Protein AF-A0AAU5UQP4-F1 (afdb_monomer_lite)

Radius of gyration: 21.94 Å; chains: 1; bounding box: 80×23×49 Å

pLDDT: mean 92.31, std 11.78, range [53.69, 98.81]

Secondary structure (DSSP, 8-state):
-HHHHHHHHHHHHHHTT---STT----HHHHHHHHIIIIIHHHHHHHHHHHHTTS--TTHHHHHHHHHHHHHHHHHHHHHHHH-GGGHHHHHHHHHHHHHHHHHHHHHHT---------------

Foldseek 3Di:
DLVVCQVVVVVVVVVVPDDDDPPDPGDPSVVVCCCCLPPVQLVVLVVQLVVQVVLPQVCSNVLSVVLNVLSVVLVVLVVVCVVPVVSVVVNVVSVVVSVVSVVVSVVSSVDDPPPPPDPDPPDDD

Structure (mmCIF, N/CA/C/O backbone):
data_AF-A0AAU5UQP4-F1
#
_entry.id   AF-A0AAU5UQP4-F1
#
loop_
_atom_site.group_PDB
_atom_site.id
_atom_site.type_symbol
_atom_site.label_atom_id
_atom_site.label_alt_id
_atom_site.label_comp_id
_atom_site.label_asym_id
_atom_site.label_entity_id
_atom_site.label_seq_id
_atom_site.pdbx_PDB_ins_code
_atom_site.Cartn_x
_atom_site.Cartn_y
_atom_site.Cartn_z
_atom_site.occupancy
_atom_site.B_iso_or_equiv
_atom_site.auth_seq_id
_atom_site.auth_comp_id
_atom_site.auth_asym_id
_atom_site.auth_atom_id
_atom_site.pdbx_PDB_model_num
ATOM 1 N N . MET A 1 1 ? -4.925 3.221 -10.406 1.00 78.94 1 MET A N 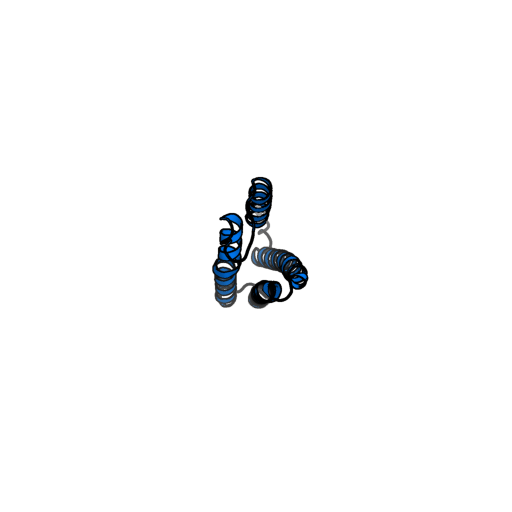1
ATOM 2 C CA . MET A 1 1 ? -4.656 4.212 -11.470 1.00 78.94 1 MET A CA 1
ATOM 3 C C . MET A 1 1 ? -3.167 4.532 -11.590 1.00 78.94 1 MET A C 1
ATOM 5 O O . MET A 1 1 ? -2.631 4.269 -12.652 1.00 78.94 1 MET A O 1
ATOM 9 N N . ALA A 1 2 ? -2.475 4.974 -10.527 1.00 94.44 2 ALA A N 1
ATOM 10 C CA . ALA A 1 2 ? -1.035 5.301 -10.574 1.00 94.44 2 ALA A CA 1
ATOM 11 C C . ALA A 1 2 ? -0.127 4.187 -11.145 1.00 94.44 2 ALA A C 1
ATOM 13 O O . ALA A 1 2 ? 0.729 4.474 -11.969 1.00 94.44 2 ALA A O 1
ATOM 14 N N . ILE A 1 3 ? -0.365 2.919 -10.778 1.00 94.69 3 ILE A N 1
ATOM 15 C CA . ILE A 1 3 ? 0.403 1.764 -11.293 1.00 94.69 3 ILE A CA 1
ATOM 16 C C . ILE A 1 3 ? 0.264 1.630 -12.816 1.00 94.69 3 ILE A C 1
ATOM 18 O O . ILE A 1 3 ? 1.258 1.498 -13.519 1.00 94.69 3 ILE A O 1
ATOM 22 N N . ALA A 1 4 ? -0.971 1.691 -13.328 1.00 97.06 4 ALA A N 1
ATOM 23 C CA . ALA A 1 4 ? -1.235 1.560 -14.759 1.00 97.06 4 ALA A CA 1
ATOM 24 C C . ALA A 1 4 ? -0.600 2.712 -15.542 1.00 97.06 4 ALA A C 1
ATOM 26 O O . ALA A 1 4 ? 0.085 2.473 -16.526 1.00 97.06 4 ALA A O 1
ATOM 27 N N . VAL A 1 5 ? -0.765 3.949 -15.065 1.00 97.38 5 VAL A N 1
ATOM 28 C CA . VAL A 1 5 ? -0.070 5.110 -15.634 1.00 97.38 5 VAL A CA 1
ATOM 29 C C . VAL A 1 5 ? 1.440 4.873 -15.648 1.00 97.38 5 VAL A C 1
ATOM 31 O O . VAL A 1 5 ? 2.065 5.084 -16.683 1.00 97.38 5 VAL A O 1
ATOM 34 N N . GLY A 1 6 ? 2.009 4.416 -14.529 1.00 97.06 6 GLY A N 1
ATOM 35 C CA . GLY A 1 6 ? 3.434 4.128 -14.402 1.00 97.06 6 GLY A CA 1
ATOM 36 C C . GLY A 1 6 ? 3.933 3.185 -15.490 1.00 97.06 6 GLY A C 1
ATOM 37 O O . GLY A 1 6 ? 4.880 3.510 -16.206 1.00 97.06 6 GLY A O 1
ATOM 38 N N . TRP A 1 7 ? 3.231 2.070 -15.683 1.00 96.44 7 TRP A N 1
ATOM 39 C CA . TRP A 1 7 ? 3.622 1.074 -16.674 1.00 96.44 7 TRP A CA 1
ATOM 40 C C . TRP A 1 7 ? 3.340 1.449 -18.119 1.00 96.44 7 TRP A C 1
ATOM 42 O O . TRP A 1 7 ? 4.232 1.300 -18.947 1.00 96.44 7 TRP A O 1
ATOM 52 N N . PHE A 1 8 ? 2.178 2.010 -18.442 1.00 97.88 8 PHE A N 1
ATOM 53 C CA . PHE A 1 8 ? 1.918 2.440 -19.817 1.00 97.88 8 PHE A CA 1
ATOM 54 C C . PHE A 1 8 ? 2.817 3.607 -20.250 1.00 97.88 8 PHE A C 1
ATOM 56 O O . PHE A 1 8 ? 3.200 3.667 -21.413 1.00 97.88 8 PHE A O 1
ATOM 63 N N . THR A 1 9 ? 3.213 4.486 -19.323 1.00 97.12 9 THR A N 1
ATOM 64 C CA . THR A 1 9 ? 4.197 5.543 -19.613 1.00 97.12 9 THR A CA 1
ATOM 65 C C . THR A 1 9 ? 5.574 4.944 -19.882 1.00 97.12 9 THR A C 1
ATOM 67 O O . THR A 1 9 ? 6.181 5.267 -20.893 1.00 97.12 9 THR A O 1
ATOM 70 N N . ALA A 1 10 ? 6.042 4.026 -19.030 1.00 96.75 10 ALA A N 1
ATOM 71 C CA . ALA A 1 10 ? 7.342 3.386 -19.218 1.00 96.75 10 ALA A CA 1
ATOM 72 C C . ALA A 1 10 ? 7.418 2.575 -20.518 1.00 96.75 10 ALA A C 1
ATOM 74 O O . ALA A 1 10 ? 8.426 2.639 -21.208 1.00 96.75 10 ALA A O 1
ATOM 75 N N . LEU A 1 11 ? 6.351 1.848 -20.868 1.00 97.50 11 LEU A N 1
ATOM 76 C CA . LEU A 1 11 ? 6.270 1.113 -22.132 1.00 97.50 11 LEU A CA 1
ATOM 77 C C . LEU A 1 11 ? 6.342 2.063 -23.332 1.00 97.50 11 LEU A C 1
ATOM 79 O O . LEU A 1 11 ? 7.157 1.839 -24.217 1.00 97.50 11 LEU A O 1
ATOM 83 N N . LYS A 1 12 ? 5.568 3.158 -23.317 1.00 97.19 12 LYS A N 1
ATOM 84 C CA . LYS A 1 12 ? 5.632 4.185 -24.365 1.00 97.19 12 LYS A CA 1
ATOM 85 C C . LYS A 1 12 ? 7.036 4.781 -24.482 1.00 97.19 12 LYS A C 1
ATOM 87 O O . LYS A 1 12 ? 7.541 4.945 -25.581 1.00 97.19 12 LYS A O 1
ATOM 92 N N . ASP A 1 13 ? 7.661 5.124 -23.360 1.00 96.44 13 ASP A N 1
ATOM 93 C CA . ASP A 1 13 ? 8.989 5.736 -23.379 1.00 96.44 13 ASP A CA 1
ATOM 94 C C . ASP A 1 13 ? 10.047 4.758 -23.911 1.00 96.44 13 ASP A C 1
ATOM 96 O O . ASP A 1 13 ? 10.930 5.172 -24.657 1.00 96.44 13 ASP A O 1
ATOM 100 N N . VAL A 1 14 ? 9.939 3.464 -23.585 1.00 97.38 14 VAL A N 1
ATOM 101 C CA . VAL A 1 14 ? 10.790 2.406 -24.156 1.00 97.38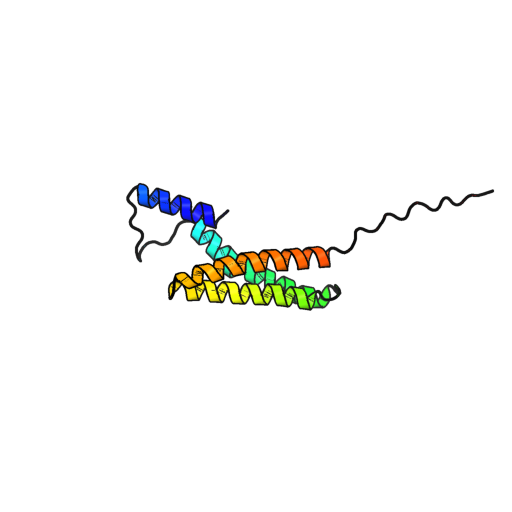 14 VAL A CA 1
ATOM 102 C C . VAL A 1 14 ? 10.560 2.258 -25.661 1.00 97.38 14 VAL A C 1
ATOM 104 O O . VAL A 1 14 ? 11.535 2.181 -26.408 1.00 97.38 14 VAL A O 1
ATOM 107 N N . ASP A 1 15 ? 9.305 2.275 -26.115 1.00 98.06 15 ASP A N 1
ATOM 108 C CA . ASP A 1 15 ? 8.965 2.248 -27.544 1.00 98.06 15 ASP A CA 1
ATOM 109 C C . ASP A 1 15 ? 9.526 3.478 -28.290 1.00 98.06 15 ASP A C 1
ATOM 111 O O . ASP A 1 15 ? 9.953 3.364 -29.439 1.00 98.06 15 ASP A O 1
ATOM 115 N N . ASP A 1 16 ? 9.609 4.631 -27.618 1.00 97.69 16 ASP A N 1
ATOM 116 C CA . ASP A 1 16 ? 10.209 5.872 -28.131 1.00 97.69 16 ASP A CA 1
ATOM 117 C C . ASP A 1 16 ? 11.756 5.892 -28.041 1.00 97.69 16 ASP A C 1
ATOM 119 O O . ASP A 1 16 ? 12.395 6.875 -28.427 1.00 97.69 16 ASP A O 1
ATOM 123 N N . GLY A 1 17 ? 12.383 4.813 -27.554 1.00 96.75 17 GLY A N 1
ATOM 124 C CA . GLY A 1 17 ? 13.838 4.630 -27.525 1.00 96.75 17 GLY A CA 1
ATOM 125 C C . GLY A 1 17 ? 14.513 4.866 -26.170 1.00 96.75 17 GLY A C 1
ATOM 126 O O . GLY A 1 17 ? 15.745 4.848 -26.100 1.00 96.75 17 GLY A O 1
ATOM 127 N N . LEU A 1 18 ? 13.757 5.071 -25.085 1.00 96.31 18 LEU A N 1
ATOM 128 C CA . LEU A 1 18 ? 14.315 5.116 -23.732 1.00 96.31 18 LEU A CA 1
ATOM 129 C C . LEU A 1 18 ? 14.877 3.743 -23.336 1.00 96.31 18 LEU A C 1
ATOM 131 O O . LEU A 1 18 ? 14.207 2.717 -23.437 1.00 96.31 18 LEU A O 1
ATOM 135 N N . VAL A 1 19 ? 16.085 3.735 -22.777 1.00 95.50 19 VAL A N 1
ATOM 136 C CA . VAL A 1 19 ? 16.656 2.552 -22.124 1.00 95.50 19 VAL A CA 1
ATOM 137 C C . VAL A 1 19 ? 16.418 2.657 -20.619 1.00 95.50 19 VAL A C 1
ATOM 139 O O . VAL A 1 19 ? 16.915 3.578 -19.974 1.00 95.50 19 VAL A O 1
ATOM 142 N N . ILE A 1 20 ? 15.665 1.711 -20.050 1.00 94.06 20 ILE A N 1
ATOM 143 C CA . ILE A 1 20 ? 15.483 1.605 -18.596 1.00 94.06 20 ILE A CA 1
ATOM 144 C C . ILE A 1 20 ? 16.681 0.858 -18.008 1.00 94.06 20 ILE A C 1
ATOM 146 O O . ILE A 1 20 ? 16.817 -0.355 -18.168 1.00 94.06 20 ILE A O 1
ATOM 150 N N . ASP A 1 21 ? 17.543 1.593 -17.312 1.00 93.75 21 ASP A N 1
ATOM 151 C CA . ASP A 1 21 ? 18.700 1.064 -16.597 1.00 93.75 21 ASP A CA 1
ATOM 152 C C . ASP A 1 21 ? 18.779 1.621 -15.163 1.00 93.75 21 ASP A C 1
ATOM 154 O O . ASP A 1 21 ? 17.827 2.204 -14.643 1.00 93.75 21 ASP A O 1
ATOM 158 N N . LYS A 1 22 ? 19.921 1.436 -14.492 1.00 90.81 22 LYS A N 1
ATOM 159 C CA . LYS A 1 22 ? 20.146 1.903 -13.112 1.00 90.81 22 LYS A CA 1
ATOM 160 C C . LYS A 1 22 ? 20.059 3.427 -12.923 1.00 90.81 22 LYS A C 1
ATOM 162 O O . LYS A 1 22 ? 20.055 3.876 -11.783 1.00 90.81 22 LYS A O 1
ATOM 167 N N . ASN A 1 23 ? 20.090 4.207 -14.003 1.00 91.12 23 ASN A N 1
ATOM 168 C CA . ASN A 1 23 ? 19.989 5.665 -13.982 1.00 91.12 23 ASN A CA 1
ATOM 169 C C . ASN A 1 23 ? 18.555 6.141 -14.283 1.00 91.12 23 ASN A C 1
ATOM 171 O O . ASN A 1 23 ? 18.323 7.341 -14.391 1.00 91.12 23 ASN A O 1
ATOM 175 N N . TYR A 1 24 ? 17.598 5.221 -14.451 1.00 91.38 24 TYR A N 1
ATOM 176 C CA . TYR A 1 24 ? 16.193 5.563 -14.623 1.00 91.38 24 TYR A CA 1
ATOM 177 C C . TYR A 1 24 ? 15.535 5.857 -13.270 1.00 91.38 24 TYR A C 1
ATOM 179 O O . TYR A 1 24 ? 15.332 4.958 -12.455 1.00 91.38 24 TYR A O 1
ATOM 187 N N . ASP A 1 25 ? 15.127 7.108 -13.066 1.00 88.88 25 ASP A N 1
ATOM 188 C CA . ASP A 1 25 ? 14.481 7.570 -11.827 1.00 88.88 25 ASP A CA 1
ATOM 189 C C . ASP A 1 25 ? 12.991 7.184 -11.715 1.00 88.88 25 ASP A C 1
ATOM 191 O O . ASP A 1 25 ? 12.312 7.512 -10.737 1.00 88.88 25 ASP A O 1
ATOM 195 N N . GLY A 1 26 ? 12.453 6.474 -12.709 1.00 90.38 26 GLY A N 1
ATOM 196 C CA . GLY A 1 26 ? 11.020 6.235 -12.821 1.00 90.38 26 GLY A CA 1
ATOM 197 C C . GLY A 1 26 ? 10.274 7.419 -13.437 1.00 90.38 26 GLY A C 1
ATOM 198 O O . GLY A 1 26 ? 10.824 8.479 -13.716 1.00 90.38 26 GLY A O 1
ATOM 199 N N . ASN A 1 27 ? 8.976 7.229 -13.655 1.00 95.12 27 ASN A N 1
ATOM 200 C CA . ASN A 1 27 ? 8.069 8.297 -14.056 1.00 95.12 27 ASN A CA 1
ATOM 201 C C . ASN A 1 27 ? 7.127 8.642 -12.897 1.00 95.12 27 ASN A C 1
ATOM 203 O O . ASN A 1 27 ? 7.042 7.923 -11.896 1.00 95.12 27 ASN A O 1
ATOM 207 N N . TRP A 1 28 ? 6.360 9.717 -13.061 1.00 95.81 28 TRP A N 1
ATOM 208 C CA . TRP A 1 28 ? 5.470 10.227 -12.020 1.00 95.81 28 TRP A CA 1
ATOM 209 C C . TRP A 1 28 ? 4.440 9.201 -11.513 1.00 95.81 28 TRP A C 1
ATOM 211 O O . TRP A 1 28 ? 4.046 9.264 -10.348 1.00 95.81 28 TRP A O 1
ATOM 221 N N . GLY A 1 29 ? 4.005 8.244 -12.343 1.00 97.31 29 GLY A N 1
ATOM 222 C CA . GLY A 1 29 ? 3.079 7.182 -11.942 1.00 97.31 29 GLY A CA 1
ATOM 223 C C . GLY A 1 29 ? 3.718 6.208 -10.950 1.00 97.31 29 GLY A C 1
ATOM 224 O O . GLY A 1 29 ? 3.101 5.863 -9.936 1.00 97.31 29 GLY A O 1
ATOM 225 N N . HIS A 1 30 ? 4.981 5.836 -11.188 1.00 96.19 30 HIS A N 1
ATOM 226 C CA . HIS A 1 30 ? 5.787 5.063 -10.240 1.00 96.19 30 HIS A CA 1
ATOM 227 C C . HIS A 1 30 ? 6.041 5.851 -8.952 1.00 96.19 30 HIS A C 1
ATOM 229 O O . HIS A 1 30 ? 5.808 5.317 -7.866 1.00 96.19 30 HIS A O 1
ATOM 235 N N . SER A 1 31 ? 6.427 7.129 -9.055 1.00 96.19 31 SER A N 1
ATOM 236 C CA . SER A 1 31 ? 6.658 7.990 -7.887 1.00 96.19 31 SER A CA 1
ATOM 237 C C . SER A 1 31 ? 5.400 8.122 -7.027 1.00 96.19 31 SER A C 1
ATOM 239 O O . SER A 1 31 ? 5.458 7.948 -5.812 1.00 96.19 31 SER A O 1
ATOM 241 N N . LEU A 1 32 ? 4.239 8.360 -7.644 1.00 97.38 32 LEU A N 1
ATOM 242 C CA . LEU A 1 32 ? 2.968 8.482 -6.935 1.00 97.38 32 LEU A CA 1
ATOM 243 C C . LEU A 1 32 ? 2.565 7.168 -6.254 1.00 97.38 32 LEU A C 1
ATOM 245 O O . LEU A 1 32 ? 2.139 7.184 -5.100 1.00 97.38 32 LEU A O 1
ATOM 249 N N . HIS A 1 33 ? 2.715 6.029 -6.939 1.00 97.25 33 HIS A N 1
ATOM 250 C CA . HIS A 1 33 ? 2.475 4.718 -6.335 1.00 97.25 33 HIS A CA 1
ATOM 251 C C . HIS A 1 33 ? 3.391 4.478 -5.126 1.00 97.25 33 HIS A C 1
ATOM 253 O O . HIS A 1 33 ? 2.899 4.080 -4.067 1.00 97.25 33 HIS A O 1
ATOM 259 N N . GLY A 1 34 ? 4.685 4.783 -5.262 1.00 95.88 34 GLY A N 1
ATOM 260 C CA . GLY A 1 34 ? 5.672 4.661 -4.194 1.00 95.88 34 GLY A CA 1
ATOM 261 C C . GLY A 1 34 ? 5.341 5.542 -2.989 1.00 95.88 34 GLY A C 1
ATOM 262 O O . GLY A 1 34 ? 5.283 5.039 -1.869 1.00 95.88 34 GLY A O 1
ATOM 263 N N . ILE A 1 35 ? 5.048 6.829 -3.198 1.00 96.50 35 ILE A N 1
ATOM 264 C CA . ILE A 1 35 ? 4.719 7.780 -2.121 1.00 96.50 35 ILE A CA 1
ATOM 265 C C . ILE A 1 35 ? 3.441 7.361 -1.393 1.00 96.50 35 ILE A C 1
ATOM 267 O O . ILE A 1 35 ? 3.414 7.286 -0.164 1.00 96.50 35 ILE A O 1
ATOM 271 N N . VAL A 1 36 ? 2.373 7.052 -2.130 1.00 97.56 36 VAL A N 1
ATOM 272 C CA . VAL A 1 36 ? 1.104 6.653 -1.511 1.00 97.56 36 VAL A CA 1
ATOM 273 C C . VAL A 1 36 ? 1.271 5.341 -0.745 1.00 97.56 36 VAL A C 1
ATOM 275 O O . VAL A 1 36 ? 0.831 5.248 0.399 1.00 97.56 36 VAL A O 1
ATOM 278 N N . GLY A 1 37 ? 1.937 4.349 -1.341 1.00 96.81 37 GLY A N 1
ATOM 279 C CA . GLY A 1 37 ? 2.116 3.026 -0.746 1.00 96.81 37 GLY A CA 1
ATOM 280 C C . GLY A 1 37 ? 3.051 2.999 0.465 1.00 96.81 37 GLY A C 1
ATOM 281 O O . GLY A 1 37 ? 2.789 2.253 1.403 1.00 96.81 37 GLY A O 1
ATOM 282 N N . SER A 1 38 ? 4.113 3.809 0.469 1.00 96.69 38 SER A N 1
ATOM 283 C CA . SER A 1 38 ? 5.132 3.794 1.531 1.00 96.69 38 SER A CA 1
ATOM 284 C C . SER A 1 38 ? 4.937 4.858 2.612 1.00 96.69 38 SER A C 1
ATOM 286 O O . SER A 1 38 ? 5.425 4.663 3.721 1.00 96.69 38 SER A O 1
ATOM 288 N N . MET A 1 39 ? 4.216 5.950 2.332 1.00 96.81 39 MET A N 1
ATOM 289 C CA . MET A 1 39 ? 4.032 7.054 3.285 1.00 96.81 39 MET A CA 1
ATOM 290 C C . MET A 1 39 ? 2.571 7.224 3.695 1.00 96.81 39 MET A C 1
ATOM 292 O O . MET A 1 39 ? 2.235 7.117 4.875 1.00 96.81 39 MET A O 1
ATOM 296 N N . ILE A 1 40 ? 1.680 7.449 2.726 1.00 98.12 40 ILE A N 1
ATOM 297 C CA . ILE A 1 40 ? 0.290 7.826 3.017 1.00 98.12 40 ILE A CA 1
ATOM 298 C C . ILE A 1 40 ? -0.498 6.656 3.614 1.00 98.12 40 ILE A C 1
ATOM 300 O O . ILE A 1 40 ? -1.139 6.813 4.651 1.00 98.12 40 ILE A O 1
ATOM 304 N N . ILE A 1 41 ? -0.443 5.474 2.996 1.00 98.12 41 ILE A N 1
ATOM 305 C CA . ILE A 1 41 ? -1.170 4.295 3.484 1.00 98.12 41 ILE A CA 1
ATOM 306 C C . ILE A 1 41 ? -0.678 3.851 4.876 1.00 98.12 41 ILE A C 1
ATOM 308 O O . ILE A 1 41 ? -1.531 3.625 5.736 1.00 98.12 41 ILE A O 1
ATOM 312 N N . PRO A 1 42 ? 0.638 3.781 5.168 1.00 98.44 42 PRO A N 1
ATOM 313 C CA . PRO A 1 42 ? 1.120 3.484 6.519 1.00 98.44 42 PRO A CA 1
ATOM 314 C C . PRO A 1 42 ? 0.676 4.505 7.563 1.00 98.44 42 PRO A C 1
ATOM 316 O O . PRO A 1 42 ? 0.219 4.109 8.636 1.00 98.44 42 PRO A O 1
ATOM 319 N N . LEU A 1 43 ? 0.723 5.802 7.238 1.00 98.62 43 LEU A N 1
ATOM 320 C CA . LEU A 1 43 ? 0.215 6.846 8.126 1.00 98.62 43 LEU A CA 1
ATOM 321 C C . LEU A 1 43 ? -1.276 6.639 8.429 1.00 98.62 43 LEU A C 1
ATOM 323 O O . LEU A 1 43 ? -1.671 6.638 9.593 1.00 98.62 43 LEU A O 1
ATOM 327 N N . LEU A 1 44 ? -2.099 6.400 7.405 1.00 98.50 44 LEU A N 1
ATOM 328 C CA . LEU A 1 44 ? -3.530 6.142 7.579 1.00 98.50 44 LEU A CA 1
ATOM 329 C C . LEU A 1 44 ? -3.802 4.864 8.382 1.00 98.50 44 LEU A C 1
ATOM 331 O O . LEU A 1 44 ? -4.718 4.852 9.200 1.00 98.50 44 LEU A O 1
ATOM 335 N N . ALA A 1 45 ? -3.012 3.806 8.194 1.00 98.62 45 ALA A N 1
ATOM 336 C CA . ALA A 1 45 ? -3.150 2.567 8.955 1.00 98.62 45 ALA A CA 1
ATOM 337 C C . ALA A 1 45 ? -2.817 2.763 10.442 1.00 98.62 45 ALA A C 1
ATOM 339 O O . ALA A 1 45 ? -3.526 2.243 11.303 1.00 98.62 45 ALA A O 1
ATOM 340 N N . ILE A 1 46 ? -1.782 3.551 10.750 1.00 98.69 46 ILE A N 1
ATOM 341 C CA . ILE A 1 46 ? -1.435 3.929 12.126 1.00 98.69 46 ILE A CA 1
ATOM 342 C C . ILE A 1 46 ? -2.549 4.779 12.739 1.00 98.69 46 ILE A C 1
ATOM 344 O O . ILE A 1 46 ? -2.996 4.485 13.845 1.00 98.69 46 ILE A O 1
ATOM 348 N N . LEU A 1 47 ? -3.040 5.794 12.023 1.00 98.56 47 LEU A N 1
ATOM 349 C CA . LEU A 1 47 ? -4.143 6.633 12.497 1.00 98.56 47 LEU A CA 1
ATOM 350 C C . LEU A 1 47 ? -5.413 5.810 12.742 1.00 98.56 47 LEU A C 1
ATOM 352 O O . LEU A 1 47 ? -6.041 5.963 13.787 1.00 98.56 47 LEU A O 1
ATOM 356 N N . LEU A 1 48 ? -5.758 4.893 11.831 1.00 97.81 48 LEU A N 1
ATOM 357 C CA . LEU A 1 48 ? -6.873 3.961 12.001 1.00 97.81 48 LEU A CA 1
ATOM 358 C C . LEU A 1 48 ? -6.694 3.108 13.261 1.00 97.81 48 LEU A C 1
ATOM 360 O O . LEU A 1 48 ? -7.636 2.971 14.040 1.00 97.81 48 LEU A O 1
ATOM 364 N N . LEU A 1 49 ? -5.497 2.560 13.481 1.00 98.44 49 LEU A N 1
ATOM 365 C CA . LEU A 1 49 ? -5.189 1.770 14.670 1.00 98.44 49 LEU A CA 1
ATOM 366 C C . LEU A 1 49 ? -5.324 2.601 15.949 1.00 98.44 49 LEU A C 1
ATOM 368 O O . LEU A 1 49 ? -6.009 2.166 16.870 1.00 98.44 49 LEU A O 1
ATOM 372 N N . ILE A 1 50 ? -4.765 3.811 15.990 1.00 98.56 50 ILE A N 1
ATOM 373 C CA . ILE A 1 50 ? -4.889 4.719 17.139 1.00 98.56 50 ILE A CA 1
ATOM 374 C C . ILE A 1 50 ? -6.364 5.025 17.424 1.00 98.56 50 ILE A C 1
ATOM 376 O O . ILE A 1 50 ? -6.832 4.815 18.541 1.00 98.56 50 ILE A O 1
ATOM 380 N N . VAL A 1 51 ? -7.120 5.465 16.416 1.00 97.88 51 VAL A N 1
ATOM 381 C CA . VAL A 1 51 ? -8.540 5.821 16.568 1.00 97.88 51 VAL A CA 1
ATOM 382 C C . VAL A 1 51 ? -9.380 4.613 16.986 1.00 97.88 51 VAL A C 1
ATOM 384 O O . VAL A 1 51 ? -10.320 4.765 17.766 1.00 97.88 51 VAL A O 1
ATOM 387 N N . SER A 1 52 ? -9.029 3.401 16.546 1.00 97.44 52 SER A N 1
ATOM 388 C CA . SER A 1 52 ? -9.783 2.185 16.871 1.00 97.44 52 SER A CA 1
ATOM 389 C C . SER A 1 52 ? -9.862 1.881 18.372 1.00 97.44 52 SER A C 1
ATOM 391 O O . SER A 1 52 ? -10.858 1.306 18.810 1.00 97.44 52 SER A O 1
ATOM 393 N N . PHE A 1 53 ? -8.878 2.319 19.171 1.00 97.50 53 PHE A N 1
ATOM 394 C CA . PHE A 1 53 ? -8.907 2.179 20.632 1.00 97.50 53 PHE A CA 1
ATOM 395 C C . PHE A 1 53 ? -9.964 3.072 21.296 1.00 97.50 53 PHE A C 1
ATOM 397 O O . PHE A 1 53 ? -10.461 2.743 22.371 1.00 97.50 53 PHE A O 1
ATOM 404 N N . PHE A 1 54 ? -10.337 4.179 20.650 1.00 97.38 54 PHE A N 1
ATOM 405 C CA . PHE A 1 54 ? -11.266 5.175 21.192 1.00 97.38 54 PHE A CA 1
ATOM 406 C C . PHE A 1 54 ? -12.646 5.137 20.530 1.00 97.38 54 PHE A C 1
ATOM 408 O O . PHE A 1 54 ? -13.617 5.608 21.117 1.00 97.38 54 PHE A O 1
ATOM 415 N N . ALA A 1 55 ? -12.751 4.554 19.333 1.00 93.75 55 ALA A N 1
ATOM 416 C CA . ALA A 1 55 ? -13.976 4.529 18.538 1.00 93.75 55 ALA A CA 1
ATOM 417 C C . ALA A 1 55 ? -15.101 3.668 19.139 1.00 93.75 55 ALA A C 1
ATOM 419 O O . ALA A 1 55 ? -16.245 3.799 18.716 1.00 93.75 55 ALA A O 1
ATOM 420 N N . LYS A 1 56 ? -14.791 2.785 20.104 1.00 91.62 56 LYS A N 1
ATOM 421 C CA . LYS A 1 56 ? -15.756 1.880 20.767 1.00 91.62 56 LYS A CA 1
ATOM 422 C C . LYS A 1 56 ? -16.595 1.040 19.786 1.00 91.62 56 LYS A C 1
ATOM 424 O O . LYS A 1 56 ? -17.724 0.671 20.084 1.00 91.62 56 LYS A O 1
ATOM 429 N N . VAL A 1 57 ? -16.030 0.730 18.619 1.00 92.50 57 VAL A N 1
ATOM 430 C CA . VAL A 1 57 ? -16.617 -0.203 17.651 1.00 92.50 57 VAL A CA 1
ATOM 431 C C . VAL A 1 57 ? -16.260 -1.622 18.075 1.00 92.50 57 VAL A C 1
ATOM 433 O O . VAL A 1 57 ? -15.077 -1.930 18.254 1.00 92.50 57 VAL A O 1
ATOM 436 N N . ASP A 1 58 ? -17.256 -2.499 18.187 1.00 93.44 58 ASP A N 1
ATOM 437 C CA . ASP A 1 58 ? -17.040 -3.899 18.551 1.00 93.44 58 ASP A CA 1
ATOM 438 C C . ASP A 1 58 ? -16.069 -4.588 17.584 1.00 93.44 58 ASP A C 1
ATOM 440 O O . ASP A 1 58 ? -16.284 -4.688 16.373 1.00 93.44 58 ASP A O 1
ATOM 444 N N . GLY A 1 59 ? -14.942 -5.054 18.128 1.00 94.81 59 GLY A N 1
ATOM 445 C CA . GLY A 1 59 ? -13.862 -5.653 17.344 1.00 94.81 59 GLY A CA 1
ATOM 446 C C . GLY A 1 59 ? -13.089 -4.674 16.449 1.00 94.81 59 GLY A C 1
ATOM 447 O O . GLY A 1 59 ? -12.281 -5.133 15.640 1.00 94.81 59 GLY A O 1
ATOM 448 N N . GLY A 1 60 ? -13.286 -3.359 16.585 1.00 96.25 60 GLY A N 1
ATOM 449 C CA . GLY A 1 60 ? -12.633 -2.325 15.774 1.00 96.25 60 GLY A CA 1
ATOM 450 C C . GLY A 1 60 ? -11.106 -2.400 15.826 1.00 96.25 60 GLY A C 1
ATOM 451 O O . GLY A 1 60 ? -10.463 -2.436 14.779 1.00 96.25 60 GLY A O 1
ATOM 452 N N . VAL A 1 61 ? -10.532 -2.543 17.026 1.00 98.06 61 VAL A N 1
ATOM 453 C CA . VAL A 1 61 ? -9.075 -2.696 17.219 1.00 98.06 61 VAL A CA 1
ATOM 454 C C . VAL A 1 61 ? -8.529 -3.913 16.474 1.00 98.06 61 VAL A C 1
ATOM 456 O O . VAL A 1 61 ? -7.504 -3.827 15.805 1.00 98.06 61 VAL A O 1
ATOM 459 N N . LYS A 1 62 ? -9.239 -5.048 16.521 1.00 98.12 62 LYS A N 1
ATOM 460 C CA . LYS A 1 62 ? -8.828 -6.274 15.823 1.00 98.12 62 LYS A CA 1
ATOM 461 C C . LYS A 1 62 ? -8.742 -6.054 14.311 1.00 98.12 62 LYS A C 1
ATOM 463 O O . LYS A 1 62 ? -7.767 -6.454 13.684 1.00 98.12 62 LYS A O 1
ATOM 468 N N . TRP A 1 63 ? -9.750 -5.411 13.725 1.00 98.19 63 TRP A N 1
ATOM 469 C CA . TRP A 1 63 ? -9.756 -5.123 12.290 1.00 98.19 63 TRP A CA 1
ATOM 470 C C . TRP A 1 63 ? -8.690 -4.101 11.899 1.00 98.19 63 TRP A C 1
ATOM 472 O O . TRP A 1 63 ? -8.030 -4.284 10.877 1.00 98.19 63 TRP A O 1
ATOM 482 N N . ALA A 1 64 ? -8.471 -3.075 12.723 1.00 98.31 64 ALA A N 1
ATOM 483 C CA . ALA A 1 64 ? -7.398 -2.115 12.502 1.00 98.31 64 ALA A CA 1
ATOM 484 C C . ALA A 1 64 ? -6.012 -2.780 12.559 1.00 98.31 64 ALA A C 1
ATOM 486 O O . ALA A 1 64 ? -5.166 -2.483 11.720 1.00 98.31 64 ALA A O 1
ATOM 487 N N . LEU A 1 65 ? -5.803 -3.740 13.468 1.00 98.56 65 LEU A N 1
ATOM 488 C CA . LEU A 1 65 ? -4.579 -4.545 13.525 1.00 98.56 65 LEU A CA 1
ATOM 489 C C . LEU A 1 65 ? -4.384 -5.412 12.277 1.00 98.56 65 LEU A C 1
ATOM 491 O O . LEU A 1 65 ? -3.261 -5.499 11.788 1.00 98.56 65 LEU A O 1
ATOM 495 N N . TYR A 1 66 ? -5.440 -6.020 11.725 1.00 98.69 66 TYR A N 1
ATOM 496 C CA . TYR A 1 66 ? -5.321 -6.753 10.459 1.00 98.69 66 TYR A CA 1
ATOM 497 C C . TYR A 1 66 ? -4.925 -5.836 9.300 1.00 98.69 66 TYR A C 1
ATOM 499 O O . TYR A 1 66 ? -4.029 -6.182 8.534 1.00 98.69 66 TYR A O 1
ATOM 507 N N . VAL A 1 67 ? -5.545 -4.656 9.191 1.00 98.69 67 VAL A N 1
ATOM 508 C CA . VAL A 1 67 ? -5.183 -3.658 8.173 1.00 98.69 67 VAL A CA 1
AT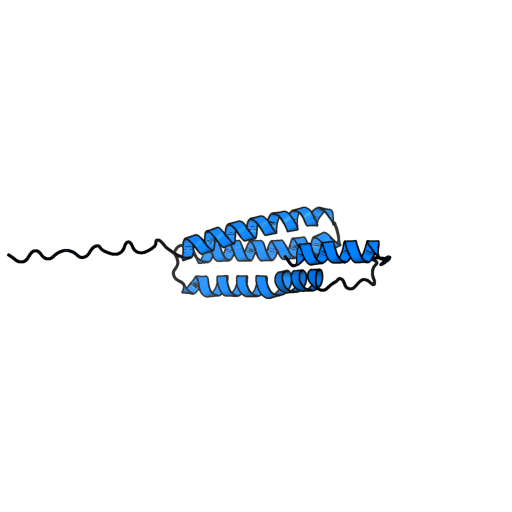OM 509 C C . VAL A 1 67 ? -3.728 -3.221 8.349 1.00 98.69 67 VAL A C 1
ATOM 511 O O . VAL A 1 67 ? -2.959 -3.272 7.393 1.00 98.69 67 VAL A O 1
ATOM 514 N N . PHE A 1 68 ? -3.324 -2.860 9.567 1.00 98.75 68 PHE A N 1
ATOM 515 C CA . PHE A 1 68 ? -1.951 -2.461 9.872 1.00 98.75 68 PHE A CA 1
ATOM 516 C C . PHE A 1 68 ? -0.938 -3.570 9.557 1.00 98.75 68 PHE A C 1
ATOM 518 O O . PHE A 1 68 ? 0.064 -3.319 8.889 1.00 98.75 68 PHE A O 1
ATOM 525 N N . GLY A 1 69 ? -1.217 -4.807 9.973 1.00 98.75 69 GLY A N 1
ATOM 526 C CA . GLY A 1 69 ? -0.360 -5.960 9.701 1.00 98.75 69 GLY A CA 1
ATOM 527 C C . GLY A 1 69 ? -0.197 -6.229 8.205 1.00 98.75 69 GLY A C 1
ATOM 528 O O . GLY A 1 69 ? 0.919 -6.449 7.739 1.00 98.75 69 GLY A O 1
ATOM 529 N N . LEU A 1 70 ? -1.282 -6.136 7.430 1.00 98.81 70 LEU A N 1
ATOM 530 C CA . LEU A 1 70 ? -1.229 -6.276 5.974 1.00 98.81 70 LEU A CA 1
ATOM 531 C C . LEU A 1 70 ? -0.450 -5.135 5.313 1.00 98.81 70 LEU A C 1
ATOM 533 O O . LEU A 1 70 ? 0.270 -5.394 4.355 1.00 98.81 70 LEU A O 1
ATOM 537 N N . VAL A 1 71 ? -0.531 -3.903 5.823 1.00 98.81 71 VAL A N 1
ATOM 538 C CA . VAL A 1 71 ? 0.290 -2.779 5.337 1.00 98.81 71 VAL A CA 1
ATOM 539 C C . VAL A 1 71 ? 1.773 -3.009 5.626 1.00 98.81 71 VAL A C 1
ATOM 541 O O . VAL A 1 71 ? 2.599 -2.832 4.733 1.00 98.81 71 VAL A O 1
ATOM 544 N N . ALA A 1 72 ? 2.126 -3.461 6.831 1.00 98.62 72 ALA A N 1
ATOM 545 C CA . ALA A 1 72 ? 3.508 -3.798 7.164 1.00 98.62 72 ALA A CA 1
ATOM 546 C C . ALA A 1 72 ? 4.049 -4.912 6.248 1.00 98.62 72 ALA A C 1
ATOM 548 O O . ALA A 1 72 ? 5.139 -4.786 5.684 1.00 98.62 72 ALA A O 1
ATOM 549 N N . LEU A 1 73 ? 3.253 -5.963 6.025 1.00 98.56 73 LEU A N 1
ATOM 550 C CA . LEU A 1 73 ? 3.601 -7.049 5.111 1.00 98.56 73 LEU A CA 1
ATOM 551 C C . LEU A 1 73 ? 3.718 -6.569 3.653 1.00 98.56 73 LEU A C 1
ATOM 553 O O . LEU A 1 73 ? 4.625 -6.994 2.939 1.00 98.56 73 LEU A O 1
ATOM 557 N N . GLN A 1 74 ? 2.863 -5.634 3.224 1.00 98.38 74 GLN A N 1
ATOM 558 C CA . GLN A 1 74 ? 2.906 -5.036 1.886 1.00 98.38 74 GLN A CA 1
ATOM 559 C C . GLN A 1 74 ? 4.251 -4.358 1.618 1.00 98.38 74 GLN A C 1
ATOM 561 O O . GLN A 1 74 ? 4.833 -4.541 0.545 1.00 98.38 74 GLN A O 1
ATOM 566 N N . ILE A 1 75 ? 4.739 -3.587 2.595 1.00 98.25 75 ILE A N 1
ATOM 567 C CA . ILE A 1 75 ? 6.022 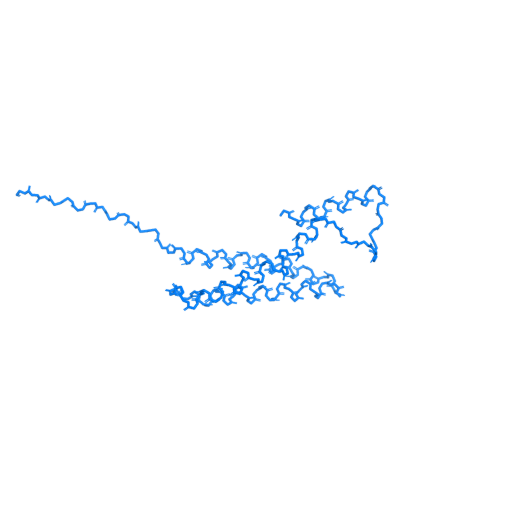-2.882 2.522 1.00 98.25 75 ILE 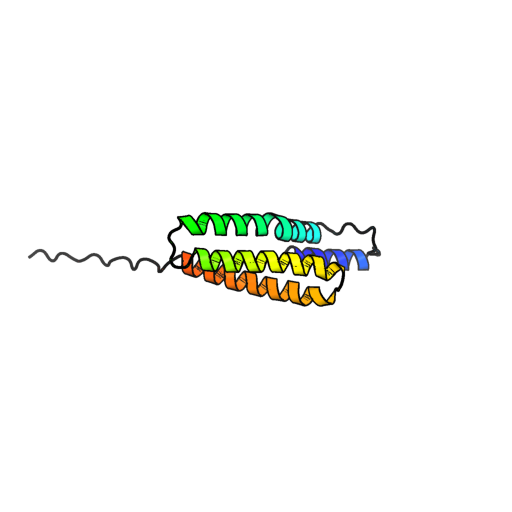A CA 1
ATOM 568 C C . ILE A 1 75 ? 7.176 -3.886 2.506 1.00 98.25 75 ILE A C 1
ATOM 570 O O . ILE A 1 75 ? 8.075 -3.766 1.675 1.00 98.25 75 ILE A O 1
ATOM 574 N N . ALA A 1 76 ? 7.126 -4.911 3.360 1.00 98.25 76 ALA A N 1
ATOM 575 C CA . ALA A 1 76 ? 8.138 -5.963 3.378 1.00 98.25 76 ALA A CA 1
ATOM 576 C C . ALA A 1 76 ? 8.256 -6.665 2.012 1.00 98.25 76 ALA A C 1
ATOM 578 O O . ALA A 1 76 ? 9.359 -6.789 1.480 1.00 98.25 76 ALA A O 1
ATOM 579 N N . PHE A 1 77 ? 7.131 -7.051 1.397 1.00 98.56 77 PHE A N 1
ATOM 580 C CA . PHE A 1 77 ? 7.138 -7.639 0.055 1.00 98.56 77 PHE A CA 1
ATOM 581 C C . PHE A 1 77 ? 7.609 -6.662 -1.027 1.00 98.56 77 PHE A C 1
ATOM 583 O O . PHE A 1 77 ? 8.286 -7.097 -1.955 1.00 98.56 77 PHE A O 1
ATOM 590 N N . ALA A 1 78 ? 7.301 -5.364 -0.909 1.00 97.19 78 ALA A N 1
ATOM 591 C CA . ALA A 1 78 ? 7.777 -4.353 -1.855 1.00 97.19 78 ALA A CA 1
ATOM 592 C C . ALA A 1 78 ? 9.310 -4.299 -1.884 1.00 97.19 78 ALA A C 1
ATOM 594 O O . ALA A 1 78 ? 9.916 -4.396 -2.948 1.00 97.19 78 ALA A O 1
ATOM 595 N N . PHE A 1 79 ? 9.942 -4.209 -0.710 1.00 97.25 79 PHE A N 1
ATOM 596 C CA . PHE A 1 79 ? 11.399 -4.148 -0.624 1.00 97.25 79 PHE A CA 1
ATOM 597 C C . PHE A 1 79 ? 12.065 -5.472 -1.007 1.00 97.25 79 PHE A C 1
ATOM 599 O O . PHE A 1 79 ? 13.067 -5.474 -1.720 1.00 97.25 79 PHE A O 1
ATOM 606 N N . ALA A 1 80 ? 11.488 -6.604 -0.596 1.00 98.06 80 ALA A N 1
ATOM 607 C CA . ALA A 1 80 ? 11.996 -7.921 -0.970 1.00 98.06 80 ALA A CA 1
ATOM 608 C C . ALA A 1 80 ? 11.940 -8.167 -2.492 1.00 98.06 80 ALA A C 1
ATOM 610 O O . ALA A 1 80 ? 12.804 -8.860 -3.032 1.00 98.06 80 ALA A O 1
ATOM 611 N N . ALA A 1 81 ? 10.979 -7.565 -3.201 1.00 97.12 81 ALA A N 1
ATOM 612 C CA . ALA A 1 81 ? 10.860 -7.686 -4.651 1.00 97.12 81 ALA A CA 1
ATOM 613 C C . ALA A 1 81 ? 12.029 -7.047 -5.424 1.00 97.12 81 ALA A C 1
ATOM 615 O O . ALA A 1 81 ? 12.319 -7.500 -6.529 1.00 97.12 81 ALA A O 1
ATOM 616 N N . PHE A 1 82 ? 12.746 -6.070 -4.848 1.00 93.06 82 PHE A N 1
ATOM 617 C CA . PHE A 1 82 ? 13.971 -5.538 -5.464 1.00 93.06 82 PHE A CA 1
ATOM 618 C C . PHE A 1 82 ? 15.107 -6.569 -5.499 1.00 93.06 82 PHE A C 1
ATOM 620 O O . PHE A 1 82 ? 15.944 -6.518 -6.395 1.00 93.06 82 PHE A O 1
ATOM 627 N N . ALA A 1 83 ? 15.134 -7.511 -4.549 1.00 96.06 83 ALA A N 1
ATOM 628 C CA . ALA A 1 83 ? 16.116 -8.595 -4.520 1.00 96.06 83 ALA A CA 1
ATOM 629 C C . ALA A 1 83 ? 15.644 -9.834 -5.300 1.00 96.06 83 ALA A C 1
ATOM 631 O O . ALA A 1 83 ? 16.440 -10.492 -5.965 1.00 96.06 83 ALA A O 1
ATOM 632 N N . ALA A 1 84 ? 14.351 -10.158 -5.225 1.00 97.25 84 ALA A N 1
ATOM 633 C CA . ALA A 1 84 ? 13.756 -11.303 -5.903 1.00 97.25 84 ALA A CA 1
ATOM 634 C C . ALA A 1 84 ? 12.440 -10.891 -6.589 1.00 97.25 84 ALA A C 1
ATOM 636 O O . ALA A 1 84 ? 11.388 -10.918 -5.946 1.00 97.25 84 ALA A O 1
ATOM 637 N N . PRO A 1 85 ? 12.457 -10.570 -7.899 1.00 95.06 85 PRO A N 1
ATOM 638 C CA . PRO A 1 85 ? 11.293 -10.025 -8.609 1.00 95.06 85 PRO A CA 1
ATOM 639 C C . PRO A 1 85 ? 10.022 -10.876 -8.512 1.00 95.06 85 PRO A C 1
ATOM 641 O O . PRO A 1 85 ? 8.916 -10.339 -8.485 1.00 95.06 85 PRO A O 1
ATOM 644 N N . VAL A 1 86 ? 10.160 -12.202 -8.384 1.00 95.69 86 VAL A N 1
ATOM 645 C CA . VAL A 1 86 ? 9.027 -13.127 -8.198 1.00 95.69 86 VAL A CA 1
ATOM 646 C C . VAL A 1 86 ? 8.205 -12.826 -6.934 1.00 95.69 86 VAL A C 1
ATOM 648 O O . VAL A 1 86 ? 6.995 -13.047 -6.921 1.00 95.69 86 VAL A O 1
ATOM 651 N N . ILE A 1 87 ? 8.815 -12.240 -5.894 1.00 97.38 87 ILE A N 1
ATOM 652 C CA . ILE A 1 87 ? 8.117 -11.790 -4.676 1.00 97.38 87 ILE A CA 1
ATOM 653 C C . ILE A 1 87 ? 7.140 -10.644 -4.987 1.00 97.38 87 ILE A C 1
ATOM 655 O O . ILE A 1 87 ? 6.151 -10.467 -4.274 1.00 97.38 87 ILE A O 1
ATOM 659 N N . GLY A 1 88 ? 7.326 -9.926 -6.099 1.00 97.12 88 GLY A N 1
ATOM 660 C CA . GLY A 1 88 ? 6.376 -8.923 -6.579 1.00 97.12 88 GLY A CA 1
ATOM 661 C C . GLY A 1 88 ? 4.954 -9.472 -6.763 1.00 97.12 88 GLY A C 1
ATOM 662 O O . GLY A 1 88 ? 3.984 -8.751 -6.533 1.00 97.12 88 GLY A O 1
ATOM 663 N N . ALA A 1 89 ? 4.797 -10.766 -7.069 1.00 97.31 89 ALA A N 1
ATOM 664 C CA . ALA A 1 89 ? 3.482 -11.405 -7.118 1.00 97.31 89 ALA A CA 1
ATOM 665 C C . ALA A 1 89 ? 2.807 -11.465 -5.734 1.00 97.31 89 ALA A C 1
ATOM 667 O O . ALA A 1 89 ? 1.607 -11.210 -5.622 1.00 97.31 89 ALA A O 1
ATOM 668 N N . LEU A 1 90 ? 3.574 -11.733 -4.669 1.00 98.25 90 LEU A N 1
ATOM 669 C CA . LEU A 1 90 ? 3.074 -11.713 -3.289 1.00 98.25 90 LEU A CA 1
ATOM 670 C C . LEU A 1 90 ? 2.700 -10.296 -2.850 1.00 98.25 90 LEU A C 1
ATOM 672 O O . LEU A 1 90 ? 1.680 -10.113 -2.189 1.00 98.25 90 LEU A O 1
ATOM 676 N N . HIS A 1 91 ? 3.469 -9.288 -3.271 1.00 98.25 91 HIS A N 1
ATOM 677 C CA . HIS A 1 91 ? 3.107 -7.883 -3.079 1.00 98.25 91 HIS A CA 1
ATOM 678 C C . HIS A 1 91 ? 1.758 -7.562 -3.748 1.00 98.25 91 HIS A C 1
ATOM 680 O O . HIS A 1 91 ? 0.866 -7.005 -3.108 1.00 98.25 91 HIS A O 1
ATOM 686 N N . GLY A 1 92 ? 1.564 -7.958 -5.009 1.00 97.12 92 GLY A N 1
ATOM 687 C CA . GLY A 1 92 ? 0.287 -7.779 -5.708 1.00 97.12 92 GLY A CA 1
ATOM 688 C C . GLY A 1 92 ? -0.882 -8.492 -5.015 1.00 97.12 92 GLY A C 1
ATOM 689 O O . GLY A 1 92 ? -1.934 -7.890 -4.798 1.00 97.12 92 GLY A O 1
ATOM 690 N N . ALA A 1 93 ? -0.690 -9.746 -4.598 1.00 98.56 93 ALA A N 1
ATOM 691 C CA . ALA A 1 93 ? -1.710 -10.521 -3.892 1.00 98.56 93 ALA A CA 1
ATOM 692 C C . ALA A 1 93 ? -2.081 -9.909 -2.527 1.00 98.56 93 ALA A C 1
ATOM 694 O O . ALA A 1 93 ? -3.264 -9.791 -2.198 1.00 98.56 93 ALA A O 1
ATOM 695 N N . ASN A 1 94 ? -1.091 -9.463 -1.750 1.00 98.75 94 ASN A N 1
ATOM 696 C CA . ASN A 1 94 ? -1.325 -8.831 -0.455 1.00 98.75 94 ASN A CA 1
ATOM 697 C C . ASN A 1 94 ? -2.030 -7.470 -0.592 1.00 98.75 94 ASN A C 1
ATOM 699 O O . ASN A 1 94 ? -2.850 -7.137 0.261 1.00 98.75 94 ASN A O 1
ATOM 703 N N . ALA A 1 95 ? -1.828 -6.734 -1.693 1.00 98.12 95 ALA A N 1
ATOM 704 C CA . ALA A 1 95 ? -2.578 -5.505 -1.967 1.00 98.12 95 ALA A CA 1
ATOM 705 C C . ALA A 1 95 ? -4.086 -5.775 -2.106 1.00 98.12 95 ALA A C 1
ATOM 707 O O . ALA A 1 95 ? -4.909 -5.020 -1.582 1.00 98.12 95 ALA A O 1
ATOM 708 N N . LEU A 1 96 ? -4.457 -6.870 -2.778 1.00 98.31 96 LEU A N 1
ATOM 709 C CA . LEU A 1 96 ? -5.854 -7.291 -2.915 1.00 98.31 96 LEU A CA 1
ATOM 710 C C . LEU A 1 96 ? -6.436 -7.743 -1.570 1.00 98.31 96 LEU A C 1
ATOM 712 O O . LEU A 1 96 ? -7.564 -7.378 -1.235 1.00 98.31 96 LEU A O 1
ATOM 716 N N . ALA A 1 97 ? -5.658 -8.484 -0.776 1.00 98.62 97 ALA A N 1
ATOM 717 C CA . ALA A 1 97 ? -6.055 -8.879 0.573 1.00 98.62 97 ALA A CA 1
ATOM 718 C C . ALA A 1 97 ? -6.270 -7.658 1.483 1.00 98.62 97 ALA A C 1
ATOM 720 O O . ALA A 1 97 ? -7.293 -7.571 2.163 1.00 98.62 97 ALA A O 1
ATOM 721 N N . LEU A 1 98 ? -5.357 -6.683 1.447 1.00 98.69 98 LEU A N 1
ATOM 722 C CA . LEU A 1 98 ? -5.463 -5.421 2.177 1.00 98.69 98 LEU A CA 1
ATOM 723 C C . LEU A 1 98 ? -6.729 -4.655 1.784 1.00 98.69 98 LEU A C 1
ATOM 725 O O . LEU A 1 98 ? -7.474 -4.231 2.666 1.00 98.69 98 LEU A O 1
ATOM 729 N N . LEU A 1 99 ? -7.009 -4.528 0.483 1.00 98.25 99 LEU A N 1
ATOM 730 C CA . LEU A 1 99 ? -8.231 -3.891 -0.011 1.00 98.25 99 LEU A CA 1
ATOM 731 C C . LEU A 1 99 ? -9.487 -4.588 0.531 1.00 98.25 99 LEU A C 1
ATOM 733 O O . LEU A 1 99 ? -10.390 -3.925 1.045 1.00 98.25 99 LEU A O 1
ATOM 737 N N . ALA A 1 100 ? -9.540 -5.919 0.451 1.00 98.50 100 ALA A N 1
ATOM 738 C CA . ALA A 1 100 ? -10.681 -6.694 0.923 1.00 98.50 100 ALA A CA 1
ATOM 739 C C . ALA A 1 100 ? -10.889 -6.546 2.439 1.00 98.50 100 ALA A C 1
ATOM 741 O O . ALA A 1 100 ? -11.998 -6.256 2.890 1.00 98.50 100 ALA A O 1
ATOM 742 N N . VAL A 1 101 ? -9.826 -6.694 3.233 1.00 98.56 101 VAL A N 1
ATOM 743 C CA . VAL A 1 101 ? -9.882 -6.598 4.699 1.00 98.56 101 VAL A CA 1
ATOM 744 C C . VAL A 1 101 ? -10.240 -5.185 5.154 1.00 98.56 101 VAL A C 1
ATOM 746 O O . VAL A 1 101 ? -11.097 -5.037 6.025 1.00 98.56 101 VAL A O 1
ATOM 749 N N . ALA A 1 102 ? -9.664 -4.150 4.538 1.00 98.12 102 ALA A N 1
ATOM 750 C CA . ALA A 1 102 ? -10.017 -2.762 4.825 1.00 98.12 102 ALA A CA 1
ATOM 751 C C . ALA A 1 102 ? -11.484 -2.465 4.473 1.00 98.12 102 ALA A C 1
ATOM 753 O O . ALA A 1 102 ? -12.193 -1.842 5.263 1.00 98.12 102 ALA A O 1
ATOM 754 N N . GLY A 1 103 ? -11.978 -2.974 3.339 1.00 98.00 103 GLY A N 1
ATOM 755 C CA . GLY A 1 103 ? -13.386 -2.856 2.957 1.00 98.00 103 GLY A CA 1
ATOM 756 C C . GLY A 1 103 ? -14.331 -3.546 3.947 1.00 98.00 103 GLY A C 1
ATOM 757 O O . GLY A 1 103 ? -15.359 -2.984 4.326 1.00 98.00 103 GLY A O 1
ATOM 758 N N . ILE A 1 104 ? -13.977 -4.742 4.427 1.00 97.00 104 ILE A N 1
ATOM 759 C CA . ILE A 1 104 ? -14.744 -5.452 5.461 1.00 97.00 104 ILE A CA 1
ATOM 760 C C . ILE A 1 104 ? -14.733 -4.674 6.784 1.00 97.00 104 ILE A C 1
ATOM 762 O O . ILE A 1 104 ? -15.783 -4.550 7.420 1.00 97.00 104 ILE A O 1
ATOM 766 N N . ALA A 1 105 ? -13.578 -4.141 7.190 1.00 96.06 105 ALA A N 1
ATOM 767 C CA . ALA A 1 105 ? -13.440 -3.323 8.391 1.00 96.06 105 ALA A CA 1
ATOM 768 C C . ALA A 1 105 ? -14.326 -2.068 8.317 1.00 96.06 105 ALA A C 1
ATOM 770 O O . ALA A 1 105 ? -15.085 -1.799 9.246 1.00 96.06 105 ALA A O 1
ATOM 771 N N . ALA A 1 106 ? -14.303 -1.362 7.182 1.00 95.69 106 ALA A N 1
ATOM 772 C CA . ALA A 1 106 ? -15.125 -0.177 6.947 1.00 95.69 106 ALA A CA 1
ATOM 773 C C . ALA A 1 106 ? -16.626 -0.492 7.029 1.00 95.69 106 ALA A C 1
ATOM 775 O O . ALA A 1 106 ? -17.368 0.193 7.730 1.00 95.69 106 ALA A O 1
ATOM 776 N N . ARG A 1 107 ? -17.077 -1.578 6.383 1.00 94.62 107 ARG A N 1
ATOM 777 C CA . ARG A 1 107 ? -18.484 -2.013 6.443 1.00 94.62 107 ARG A CA 1
ATOM 778 C C . ARG A 1 107 ? -18.932 -2.362 7.859 1.00 94.62 107 ARG A C 1
ATOM 780 O O . ARG A 1 107 ? -20.070 -2.085 8.215 1.00 94.62 107 ARG A O 1
ATOM 787 N N . ARG A 1 108 ? -18.056 -2.970 8.662 1.00 90.62 108 ARG A N 1
ATOM 788 C CA . ARG A 1 108 ? -18.353 -3.288 10.066 1.00 90.62 108 ARG A CA 1
ATOM 789 C C . ARG A 1 108 ? -18.418 -2.046 10.947 1.00 90.62 108 ARG A C 1
ATOM 791 O O . ARG A 1 108 ? -19.260 -1.995 11.834 1.00 90.62 108 ARG A O 1
ATOM 798 N N . ALA A 1 109 ? -17.571 -1.054 10.687 1.00 91.00 109 ALA A N 1
ATOM 799 C CA . ALA A 1 109 ? -17.580 0.205 11.422 1.00 91.00 109 ALA A CA 1
ATOM 800 C C . ALA A 1 109 ? -18.812 1.076 11.114 1.00 91.00 109 ALA A C 1
ATOM 802 O O . ALA A 1 109 ? -19.242 1.831 11.978 1.00 91.00 109 ALA A O 1
ATOM 803 N N . ALA A 1 110 ? -19.398 0.960 9.917 1.00 89.06 110 ALA A N 1
ATOM 804 C CA . ALA A 1 110 ? -20.555 1.761 9.507 1.00 89.06 110 ALA A CA 1
ATOM 805 C C . ALA A 1 110 ? -21.876 1.413 10.234 1.00 89.06 110 ALA A C 1
ATOM 807 O O . ALA A 1 110 ? -22.813 2.205 10.179 1.00 89.06 110 ALA A O 1
ATOM 808 N N . GLY A 1 111 ? -21.962 0.264 10.919 1.00 75.88 111 GLY A N 1
ATOM 809 C CA . GLY A 1 111 ? -23.194 -0.194 11.577 1.00 75.88 111 GLY A CA 1
ATOM 810 C C . GLY A 1 111 ? -24.335 -0.531 10.601 1.00 75.88 111 GLY A C 1
ATOM 811 O O . GLY A 1 111 ? -24.188 -0.443 9.382 1.00 75.88 111 GLY A O 1
ATOM 812 N N . ALA A 1 112 ? -25.485 -0.961 11.133 1.00 63.16 112 ALA A N 1
ATOM 813 C CA . ALA A 1 112 ? -26.715 -1.068 10.344 1.00 63.16 112 ALA A CA 1
ATOM 814 C C . ALA A 1 112 ? -27.353 0.327 10.210 1.00 63.16 112 ALA A C 1
ATOM 816 O O . ALA A 1 112 ? -27.379 1.057 11.206 1.00 63.16 112 ALA A O 1
ATOM 817 N N . PRO A 1 113 ? -27.889 0.712 9.035 1.00 59.56 113 PRO A N 1
ATOM 818 C CA . PRO A 1 113 ? -28.683 1.928 8.940 1.00 59.56 113 PRO A CA 1
ATOM 819 C C . PRO A 1 113 ? -29.838 1.826 9.937 1.00 59.56 113 PRO A C 1
ATOM 821 O O . PRO A 1 113 ? -30.530 0.808 9.975 1.00 59.56 113 PRO A O 1
ATOM 824 N N . ALA A 1 114 ? -30.013 2.855 10.768 1.00 59.44 114 ALA A N 1
ATOM 825 C CA . ALA A 1 114 ? -31.135 2.919 11.688 1.00 59.44 114 ALA A CA 1
ATOM 826 C C . ALA A 1 114 ? -32.422 2.793 10.866 1.00 59.44 114 ALA A C 1
ATOM 828 O O . ALA A 1 114 ? -32.730 3.675 10.064 1.00 59.44 114 ALA A O 1
ATOM 829 N N . THR A 1 115 ? -33.148 1.684 11.026 1.00 56.75 115 THR A N 1
ATOM 830 C CA . THR A 1 115 ? -34.518 1.572 10.529 1.00 56.75 115 THR A CA 1
ATOM 831 C C . THR A 1 115 ? -35.265 2.760 11.110 1.00 56.75 115 THR A C 1
ATOM 833 O O . THR A 1 115 ? -35.428 2.835 12.328 1.00 56.75 115 THR A O 1
ATOM 836 N N . ALA A 1 116 ? -35.628 3.724 10.260 1.00 61.16 116 ALA A N 1
ATOM 837 C CA . ALA A 1 116 ? -36.407 4.879 10.670 1.00 61.16 116 ALA A CA 1
ATOM 838 C C . ALA A 1 116 ? -37.626 4.350 11.426 1.00 61.16 116 ALA A C 1
ATOM 840 O O . ALA A 1 116 ? -38.430 3.608 10.858 1.00 61.16 116 ALA A O 1
ATOM 841 N N . ALA A 1 117 ? -37.695 4.646 12.725 1.00 59.00 117 ALA A N 1
ATOM 842 C CA . ALA A 1 117 ? -38.826 4.266 13.547 1.00 59.00 117 ALA A CA 1
ATOM 843 C C . ALA A 1 117 ? -40.075 4.829 12.865 1.00 59.00 117 ALA A C 1
ATOM 845 O O . ALA A 1 117 ? -40.199 6.045 12.703 1.00 59.00 117 ALA A O 1
ATOM 846 N N . ALA A 1 118 ? -40.948 3.940 12.387 1.00 65.38 118 ALA A N 1
ATOM 847 C CA . ALA A 1 118 ? -42.232 4.348 11.848 1.00 65.38 118 ALA A CA 1
ATOM 848 C C . ALA A 1 118 ? -42.941 5.167 12.938 1.00 65.38 118 ALA A C 1
ATOM 850 O O . ALA A 1 118 ? -42.948 4.721 14.091 1.00 65.38 118 ALA A O 1
ATOM 851 N N . PRO A 1 119 ? -43.483 6.357 12.624 1.00 62.59 119 PRO A N 1
ATOM 852 C CA . PRO A 1 119 ? -44.176 7.153 13.620 1.00 62.59 119 PRO A CA 1
ATOM 853 C C . PRO A 1 119 ? -45.319 6.309 14.177 1.00 62.59 119 PRO A C 1
ATOM 855 O O . PRO A 1 119 ? -46.229 5.916 13.446 1.00 62.59 119 PRO A O 1
ATOM 858 N N . SER A 1 120 ? -45.242 5.992 15.470 1.00 61.28 120 SER A N 1
ATOM 859 C CA . SER A 1 120 ? -46.353 5.417 16.208 1.00 61.28 120 SER A CA 1
ATOM 860 C C . SER A 1 120 ? -47.491 6.421 16.125 1.00 61.28 120 SER A C 1
ATOM 862 O O . SER A 1 120 ? -47.428 7.488 16.733 1.00 61.28 120 SER A O 1
ATOM 864 N N . THR A 1 121 ? -48.497 6.113 15.312 1.00 62.31 121 THR A N 1
ATOM 865 C CA . THR A 1 121 ? -49.755 6.845 15.321 1.00 62.31 121 THR A CA 1
ATOM 866 C C . THR A 1 121 ? -50.369 6.634 16.701 1.00 62.31 121 THR A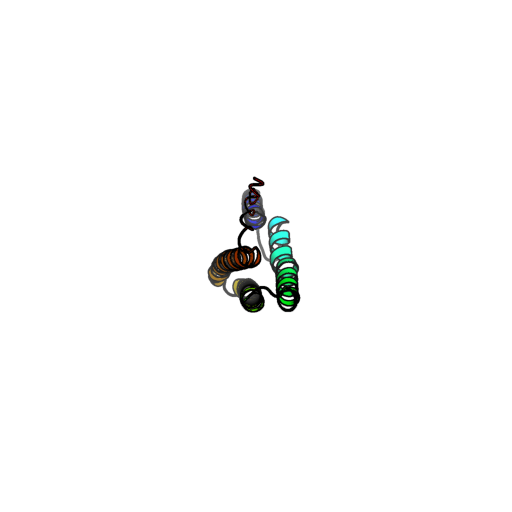 C 1
ATOM 868 O O . THR A 1 121 ? -50.936 5.580 16.979 1.00 62.31 121 THR A O 1
ATOM 871 N N . GLU A 1 122 ? -50.192 7.609 17.591 1.00 61.25 122 GLU A N 1
ATOM 872 C CA . GLU A 1 122 ? -51.043 7.782 18.764 1.00 61.25 122 GLU A CA 1
ATOM 873 C C . GLU A 1 122 ? -52.470 7.976 18.248 1.00 61.25 122 GLU A C 1
ATOM 875 O O . GLU A 1 122 ? -52.861 9.058 17.808 1.00 61.25 122 GLU A O 1
ATOM 880 N N . ALA A 1 123 ? -53.238 6.888 18.240 1.00 56.22 123 ALA A N 1
ATOM 881 C CA . ALA A 1 123 ? -54.675 6.942 18.071 1.00 56.22 123 ALA A CA 1
ATOM 882 C C . ALA A 1 123 ? -55.264 7.560 19.345 1.00 56.22 123 ALA A C 1
ATOM 884 O O . ALA A 1 123 ? -55.436 6.897 20.364 1.00 56.22 123 ALA A O 1
ATOM 885 N N . THR A 1 124 ? -55.521 8.861 19.283 1.00 66.38 124 THR A N 1
ATOM 886 C CA . THR A 1 124 ? -56.442 9.550 20.182 1.00 66.38 124 THR A CA 1
ATOM 887 C C . THR A 1 124 ? -57.866 9.268 19.705 1.00 66.38 124 THR A C 1
ATOM 889 O O . THR A 1 124 ? -58.254 9.774 18.655 1.00 66.38 124 THR A O 1
ATOM 892 N N . ALA A 1 125 ? -58.610 8.444 20.452 1.00 53.69 125 ALA A N 1
ATOM 893 C CA . ALA A 1 125 ? -60.061 8.532 20.698 1.00 53.69 125 ALA A CA 1
ATOM 894 C C . ALA A 1 125 ? -60.535 7.330 21.528 1.00 53.69 125 ALA A C 1
ATOM 896 O O . ALA A 1 125 ? -60.330 6.183 21.072 1.00 53.69 125 ALA A O 1
#

Sequence (125 aa):
MAIAVGWFTALKDVDDGLVIDKNYDGNWGHSLHGIVGSMIIPLLAILLLIVSFFAKVDGGVKWALYVFGLVALQIAFAFAAFAAPVIGALHGANALALLAVAGIAARRAAGAPATAAAPSTEATA